Protein AF-A0A527CW39-F1 (afdb_monomer_lite)

Foldseek 3Di:
DLLLLVVDPDPVSVVSVVPDDPDDRDDFPDWDADPPFFIWTHHPRKIKTWGQLVRRAPPPPDDDDDVNGSGFIFIDINRHTPGTDDDDDDDDPCQLVVLVVCVVVVHQDEAEELDDPVNVVVVCVVNVRPHYDYNPD

Radius of gyration: 19.53 Å; chains: 1; bounding box: 45×27×53 Å

Structure (mmCIF, N/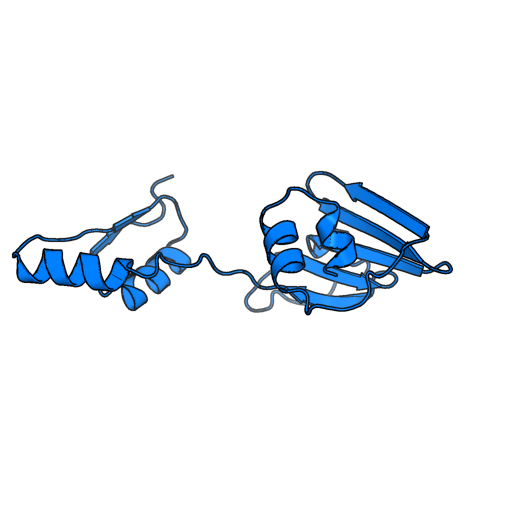CA/C/O backbone):
data_AF-A0A527CW39-F1
#
_entry.id   AF-A0A527CW3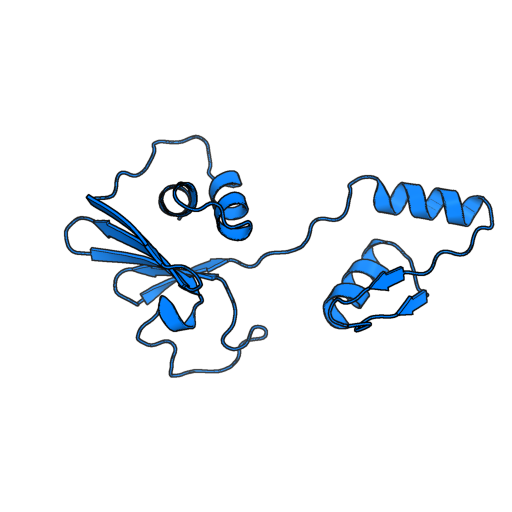9-F1
#
loop_
_atom_site.group_PDB
_atom_site.id
_atom_site.type_symbol
_atom_site.label_atom_id
_atom_site.label_alt_id
_atom_site.label_comp_id
_atom_site.label_asym_id
_atom_site.label_entity_id
_atom_site.label_seq_id
_atom_site.pdbx_PDB_ins_code
_atom_site.Cartn_x
_atom_site.Cartn_y
_atom_site.Cartn_z
_atom_site.occupancy
_atom_site.B_iso_or_equiv
_atom_site.auth_seq_id
_atom_site.auth_comp_id
_atom_site.auth_asym_id
_atom_site.auth_atom_id
_atom_site.pdbx_PDB_model_num
ATOM 1 N N . ALA A 1 1 ? 12.386 -0.604 -6.415 1.00 92.19 1 ALA A N 1
ATOM 2 C CA . ALA A 1 1 ? 11.043 -0.120 -6.013 1.00 92.19 1 ALA A CA 1
ATOM 3 C C . ALA A 1 1 ? 11.141 1.168 -5.211 1.00 92.19 1 ALA A C 1
ATOM 5 O O . ALA A 1 1 ? 10.683 2.182 -5.710 1.00 92.19 1 ALA A O 1
ATOM 6 N N . ALA A 1 2 ? 11.757 1.147 -4.022 1.00 93.44 2 ALA A N 1
ATOM 7 C CA . ALA A 1 2 ? 11.892 2.328 -3.167 1.00 93.44 2 ALA A CA 1
ATOM 8 C C . ALA A 1 2 ? 12.555 3.525 -3.863 1.00 93.44 2 ALA A C 1
ATOM 10 O O . ALA A 1 2 ? 11.999 4.616 -3.813 1.00 93.44 2 ALA A O 1
ATOM 11 N N . ASP A 1 3 ? 13.663 3.312 -4.581 1.00 93.69 3 ASP A N 1
ATOM 12 C CA . ASP A 1 3 ? 14.338 4.396 -5.307 1.00 93.69 3 ASP A CA 1
ATOM 13 C C . ASP A 1 3 ? 13.443 5.027 -6.378 1.00 93.69 3 ASP A C 1
ATOM 15 O O . ASP A 1 3 ? 13.372 6.242 -6.468 1.00 93.69 3 ASP A O 1
ATOM 19 N N . MET A 1 4 ? 12.667 4.228 -7.122 1.00 94.81 4 MET A N 1
ATOM 20 C CA . MET A 1 4 ? 11.650 4.763 -8.041 1.00 94.81 4 MET A CA 1
ATOM 21 C C . MET A 1 4 ? 10.562 5.524 -7.272 1.00 94.81 4 MET A C 1
ATOM 23 O O . MET A 1 4 ? 10.186 6.627 -7.651 1.00 94.81 4 MET A O 1
ATOM 27 N N . ALA A 1 5 ? 10.061 4.940 -6.180 1.00 94.31 5 ALA A N 1
ATOM 28 C CA . ALA A 1 5 ? 8.978 5.486 -5.370 1.00 94.31 5 ALA A CA 1
ATOM 29 C C . ALA A 1 5 ? 9.331 6.838 -4.726 1.00 94.31 5 ALA A C 1
ATOM 31 O O . ALA A 1 5 ? 8.450 7.680 -4.554 1.00 94.31 5 ALA A O 1
ATOM 32 N N . ALA A 1 6 ? 10.613 7.079 -4.438 1.00 92.56 6 ALA A N 1
ATOM 33 C CA . ALA A 1 6 ? 11.112 8.343 -3.902 1.00 92.56 6 ALA A CA 1
ATOM 34 C C . ALA A 1 6 ? 10.856 9.550 -4.830 1.00 92.56 6 ALA A C 1
ATOM 36 O O . ALA A 1 6 ? 10.848 10.686 -4.360 1.00 92.56 6 ALA A O 1
ATOM 37 N N . HIS A 1 7 ? 10.590 9.321 -6.122 1.00 91.50 7 HIS A N 1
ATOM 38 C CA . HIS A 1 7 ? 10.275 10.376 -7.092 1.00 91.50 7 HIS A CA 1
ATOM 39 C C . HIS A 1 7 ? 8.797 10.799 -7.115 1.00 91.50 7 HIS A C 1
ATOM 41 O O . HIS A 1 7 ? 8.452 11.721 -7.849 1.00 91.50 7 HIS A O 1
ATOM 47 N N . SER A 1 8 ? 7.920 10.168 -6.327 1.00 91.69 8 SER A N 1
ATOM 48 C CA . SER A 1 8 ? 6.481 10.454 -6.324 1.00 91.69 8 SER A CA 1
ATOM 49 C C . SER A 1 8 ? 5.992 10.925 -4.960 1.00 91.69 8 SER A C 1
ATOM 51 O O . SER A 1 8 ? 6.398 10.438 -3.904 1.00 91.69 8 SER A O 1
ATOM 53 N N . ARG A 1 9 ? 5.044 11.866 -4.972 1.00 89.81 9 ARG A N 1
ATOM 54 C CA . ARG A 1 9 ? 4.394 12.371 -3.749 1.00 89.81 9 ARG A CA 1
ATOM 55 C C . ARG A 1 9 ? 3.174 11.546 -3.334 1.00 89.81 9 ARG A C 1
ATOM 57 O O . ARG A 1 9 ? 2.578 11.859 -2.299 1.00 89.81 9 ARG A O 1
ATOM 64 N N . HIS A 1 10 ? 2.811 10.523 -4.108 1.00 89.75 10 HIS A N 1
ATOM 65 C CA . HIS A 1 10 ? 1.658 9.669 -3.846 1.00 89.75 10 HIS A CA 1
ATOM 66 C C . HIS A 1 10 ? 1.816 8.894 -2.519 1.00 89.75 10 HIS A C 1
ATOM 68 O O . HIS A 1 10 ? 2.913 8.398 -2.246 1.00 89.75 10 HIS A O 1
ATOM 74 N N . PRO A 1 11 ? 0.755 8.736 -1.698 1.00 88.75 11 PRO A N 1
ATOM 75 C CA . PRO A 1 11 ? 0.834 8.038 -0.409 1.00 88.75 11 PRO A CA 1
ATOM 76 C C . PRO A 1 11 ? 1.440 6.630 -0.492 1.00 88.75 11 PRO A C 1
ATOM 78 O O . PRO A 1 11 ? 2.334 6.306 0.282 1.00 88.75 11 PRO A O 1
ATOM 81 N N . PHE A 1 12 ? 1.042 5.824 -1.482 1.00 90.50 12 PHE A N 1
ATOM 82 C CA . PHE A 1 12 ? 1.614 4.483 -1.687 1.00 90.50 12 PHE A CA 1
ATOM 83 C C . PHE A 1 12 ? 3.102 4.505 -2.052 1.00 90.50 12 PHE A C 1
ATOM 85 O O . PHE A 1 12 ? 3.861 3.667 -1.572 1.00 90.50 12 PHE A O 1
ATOM 92 N N . SER A 1 13 ? 3.547 5.483 -2.845 1.00 92.44 13 SER A N 1
ATOM 93 C CA . SER A 1 13 ? 4.968 5.644 -3.167 1.00 92.44 13 SER A CA 1
ATOM 94 C C . SER A 1 13 ? 5.766 6.017 -1.919 1.00 92.44 13 SER A C 1
ATOM 96 O O . SER A 1 13 ? 6.814 5.433 -1.658 1.00 92.44 13 SER A O 1
ATOM 98 N N . LYS A 1 14 ? 5.230 6.919 -1.087 1.00 92.12 14 LYS A N 1
ATOM 99 C CA . LYS A 1 14 ? 5.838 7.270 0.204 1.00 92.12 14 LYS A CA 1
ATOM 100 C C . LYS A 1 14 ? 5.926 6.074 1.145 1.00 92.12 14 LYS A C 1
ATOM 102 O O . LYS A 1 14 ? 6.961 5.900 1.778 1.00 92.12 14 LYS A O 1
ATOM 107 N N . ALA A 1 15 ? 4.881 5.248 1.211 1.00 91.94 15 ALA A N 1
ATOM 108 C CA . ALA A 1 15 ? 4.905 4.017 1.991 1.00 91.94 15 ALA A CA 1
ATOM 109 C C . ALA A 1 15 ? 6.013 3.076 1.488 1.00 91.94 15 ALA A C 1
ATOM 111 O O . ALA A 1 15 ? 6.892 2.714 2.262 1.00 91.94 15 ALA A O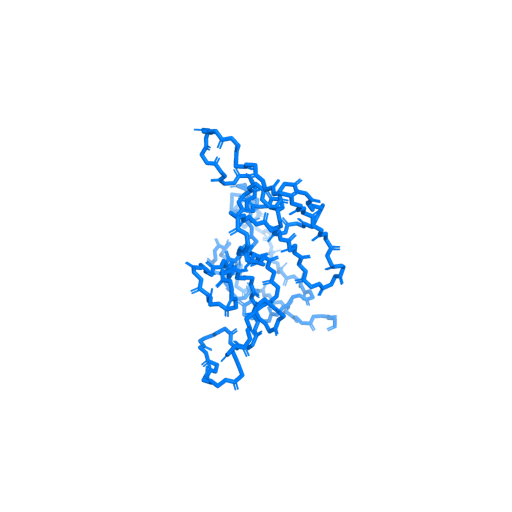 1
ATOM 112 N N . ILE A 1 16 ? 6.063 2.774 0.184 1.00 92.94 16 ILE A N 1
ATOM 113 C CA . ILE A 1 16 ? 7.112 1.916 -0.401 1.00 92.94 16 ILE A CA 1
ATOM 114 C C . ILE A 1 16 ? 8.520 2.474 -0.136 1.00 92.94 16 ILE A C 1
ATOM 116 O O . ILE A 1 16 ? 9.415 1.718 0.241 1.00 92.94 16 ILE A O 1
ATOM 120 N N . ALA A 1 17 ? 8.730 3.779 -0.326 1.00 92.75 17 ALA A N 1
ATOM 121 C CA . ALA A 1 17 ? 10.016 4.424 -0.071 1.00 92.75 17 ALA A CA 1
ATOM 122 C C . ALA A 1 17 ? 10.404 4.372 1.418 1.00 92.75 17 ALA A C 1
ATOM 124 O O . ALA A 1 17 ? 11.569 4.158 1.739 1.00 92.75 17 ALA A O 1
ATOM 125 N N . GLY A 1 18 ? 9.431 4.512 2.324 1.00 90.31 18 GLY A N 1
ATOM 126 C CA . GLY A 1 18 ? 9.641 4.469 3.773 1.00 90.31 18 GLY A CA 1
ATOM 127 C C . GLY A 1 18 ? 10.060 3.098 4.318 1.00 90.31 18 GLY A C 1
ATOM 128 O O . GLY A 1 18 ? 10.720 3.040 5.350 1.00 90.31 18 GLY A O 1
ATOM 129 N N . PHE A 1 19 ? 9.736 2.004 3.621 1.00 88.25 19 PHE A N 1
ATOM 130 C CA . PHE A 1 19 ? 10.149 0.642 3.996 1.00 88.25 19 PHE A CA 1
ATOM 131 C C . PHE A 1 19 ? 11.522 0.227 3.436 1.00 88.25 19 PHE A C 1
ATOM 133 O O . PHE A 1 19 ? 11.956 -0.913 3.632 1.00 88.25 19 PHE A O 1
ATOM 140 N N . ALA A 1 20 ? 12.227 1.121 2.736 1.00 86.00 20 ALA A N 1
ATOM 141 C CA . ALA A 1 20 ? 13.566 0.838 2.236 1.00 86.00 20 ALA A CA 1
ATOM 142 C C . ALA A 1 20 ? 14.548 0.600 3.393 1.00 86.00 20 ALA A C 1
ATOM 144 O O . ALA A 1 20 ? 14.617 1.380 4.343 1.00 86.00 20 ALA A O 1
ATOM 145 N N . ARG A 1 21 ? 15.352 -0.468 3.307 1.00 77.88 21 ARG A N 1
ATOM 146 C CA . ARG A 1 21 ? 16.469 -0.651 4.240 1.00 77.88 21 ARG A CA 1
ATOM 147 C C . ARG A 1 21 ? 17.522 0.435 3.992 1.00 77.88 21 ARG A C 1
ATOM 149 O O . ARG A 1 21 ? 17.772 0.747 2.828 1.00 77.88 21 ARG A O 1
ATOM 156 N N . PRO A 1 22 ? 18.191 0.946 5.041 1.00 67.50 22 PRO A N 1
ATOM 157 C CA . PRO A 1 22 ? 19.378 1.774 4.869 1.00 67.50 22 PRO A CA 1
ATOM 158 C C . PRO A 1 22 ? 20.404 1.022 4.010 1.00 67.50 22 PRO A C 1
ATOM 160 O O . PRO A 1 22 ? 20.852 -0.066 4.371 1.00 67.50 22 PRO A O 1
ATOM 163 N N . GLY A 1 23 ? 20.719 1.571 2.843 1.00 67.69 23 GLY A N 1
ATOM 164 C CA . GLY A 1 23 ? 21.524 0.931 1.808 1.00 67.69 23 GLY A CA 1
ATOM 165 C C . GLY A 1 23 ? 21.609 1.827 0.574 1.00 67.69 23 GLY A C 1
ATOM 166 O O . GLY A 1 23 ? 20.866 2.801 0.470 1.00 67.69 23 GLY A O 1
ATOM 167 N N . GLY A 1 24 ? 22.563 1.545 -0.316 1.00 65.19 24 GLY A N 1
ATOM 168 C CA . GLY A 1 24 ? 22.867 2.403 -1.464 1.00 65.19 24 GLY A CA 1
ATOM 169 C C . GLY A 1 24 ? 21.644 2.696 -2.337 1.00 65.19 24 GLY A C 1
ATOM 170 O O . GLY A 1 24 ? 20.861 1.796 -2.628 1.00 65.19 24 GLY A O 1
ATOM 171 N N . GLN A 1 25 ? 21.513 3.957 -2.752 1.00 78.81 25 GLN A N 1
ATOM 172 C CA . GLN A 1 25 ? 20.482 4.398 -3.689 1.00 78.81 25 GLN A CA 1
ATOM 173 C C . GLN A 1 25 ? 20.735 3.782 -5.061 1.00 78.81 25 GLN A C 1
ATOM 175 O O . GLN A 1 25 ? 21.841 3.896 -5.603 1.00 78.81 25 GLN A O 1
ATOM 180 N N . TYR A 1 26 ? 19.713 3.157 -5.639 1.00 86.12 26 TYR A N 1
ATOM 181 C CA . TYR A 1 26 ? 19.788 2.714 -7.022 1.00 86.12 26 TYR A CA 1
ATOM 182 C C . TYR A 1 26 ? 19.654 3.901 -7.973 1.00 86.12 26 TYR A C 1
ATOM 184 O O . TYR A 1 26 ? 18.700 4.675 -7.881 1.00 86.12 26 TYR A O 1
ATOM 192 N N . LYS A 1 27 ? 20.590 4.038 -8.915 1.00 87.44 27 LYS A N 1
ATOM 193 C CA . LYS A 1 27 ? 20.549 5.096 -9.927 1.00 87.44 27 LYS A CA 1
ATOM 194 C C . LYS A 1 27 ? 19.987 4.549 -11.237 1.00 87.44 27 LYS A C 1
ATOM 196 O O . LYS A 1 27 ? 20.593 3.677 -11.847 1.00 87.44 27 LYS A O 1
ATOM 201 N N . PHE A 1 28 ? 18.856 5.102 -11.664 1.00 92.75 28 PHE A N 1
ATOM 202 C CA . PHE A 1 28 ? 18.267 4.861 -12.982 1.00 92.75 28 PHE A CA 1
ATOM 203 C C . PHE A 1 28 ? 18.789 5.873 -14.011 1.00 92.75 28 PHE A C 1
ATOM 205 O O . PHE A 1 28 ? 19.222 6.969 -13.643 1.00 92.75 28 PHE A O 1
ATOM 212 N N . ASP A 1 29 ? 18.712 5.518 -15.293 1.00 94.31 29 ASP A N 1
ATOM 213 C CA . ASP A 1 29 ? 19.093 6.393 -16.408 1.00 94.31 29 ASP A CA 1
ATOM 214 C C . ASP A 1 29 ? 18.084 7.540 -16.571 1.00 94.31 29 ASP A C 1
ATOM 216 O O . ASP A 1 29 ? 18.460 8.698 -16.757 1.00 94.31 29 ASP A O 1
ATOM 220 N N . ALA A 1 30 ? 16.793 7.226 -16.447 1.00 94.62 30 ALA A N 1
ATOM 221 C CA . ALA A 1 30 ? 15.706 8.194 -16.385 1.00 94.62 30 ALA A CA 1
ATOM 222 C C . ALA A 1 30 ? 14.598 7.695 -15.451 1.00 94.62 30 ALA A C 1
ATOM 224 O O . ALA A 1 30 ? 14.395 6.490 -15.315 1.00 94.62 30 ALA A O 1
ATOM 225 N N . VAL A 1 31 ? 13.865 8.625 -14.833 1.00 95.88 31 VAL A N 1
ATOM 226 C CA . VAL A 1 31 ? 12.677 8.345 -14.014 1.00 95.88 31 VAL A CA 1
ATOM 227 C C . VAL A 1 31 ? 11.590 9.359 -14.363 1.00 95.88 31 VAL A C 1
ATOM 229 O O . VAL A 1 31 ? 11.849 10.560 -14.360 1.00 95.88 31 VAL A O 1
ATOM 232 N N . THR A 1 32 ? 10.381 8.886 -14.667 1.00 95.56 32 THR A N 1
ATOM 233 C CA . THR A 1 32 ? 9.225 9.715 -15.043 1.00 95.56 32 THR A CA 1
ATOM 234 C C . THR A 1 32 ? 7.978 9.274 -14.282 1.00 95.56 32 THR A C 1
ATOM 236 O O . THR A 1 32 ? 7.648 8.090 -14.235 1.00 95.56 32 THR A O 1
ATOM 239 N N . GLU A 1 33 ? 7.260 10.228 -13.688 1.00 94.69 33 GLU A N 1
ATOM 240 C CA . GLU A 1 33 ? 5.946 9.981 -13.092 1.00 94.69 33 GLU A CA 1
ATOM 241 C C . GLU A 1 33 ? 4.846 10.146 -14.151 1.00 94.69 33 GLU A C 1
ATOM 243 O O . GLU A 1 33 ? 4.799 11.133 -14.882 1.00 94.69 33 GLU A O 1
ATOM 248 N N . HIS A 1 34 ? 3.937 9.177 -14.205 1.00 93.00 34 HIS A N 1
ATOM 249 C CA . HIS A 1 34 ? 2.736 9.176 -15.029 1.00 93.00 34 HIS A CA 1
ATOM 250 C C . HIS A 1 34 ? 1.517 9.349 -14.112 1.00 93.00 34 HIS A C 1
ATOM 252 O O . HIS A 1 34 ? 1.094 8.379 -13.465 1.00 93.00 34 HIS A O 1
ATOM 258 N N . PRO A 1 35 ? 0.936 10.562 -14.030 1.00 88.50 35 PRO A N 1
ATOM 259 C CA . PRO A 1 35 ? -0.188 10.845 -13.146 1.00 88.50 35 PRO A CA 1
ATOM 260 C C . PRO A 1 35 ? -1.350 9.873 -13.355 1.00 88.50 35 PRO A C 1
ATOM 262 O O . PRO A 1 35 ? -1.777 9.616 -14.478 1.00 88.50 35 PRO A O 1
ATOM 265 N N . GLY A 1 36 ? -1.851 9.308 -12.256 1.00 87.19 36 GLY A N 1
ATOM 266 C CA . GLY A 1 36 ? -2.925 8.313 -12.289 1.00 87.19 36 GLY A CA 1
ATOM 267 C C . GLY A 1 36 ? -2.496 6.909 -12.729 1.00 87.19 36 GLY A C 1
ATOM 268 O O . GLY A 1 36 ? -3.346 6.022 -12.765 1.00 87.19 36 GLY A O 1
ATOM 269 N N . PHE A 1 37 ? -1.216 6.670 -13.022 1.00 90.12 37 PHE A N 1
ATOM 270 C CA . PHE A 1 37 ? -0.713 5.369 -13.467 1.00 90.12 37 PHE A CA 1
ATOM 271 C C . PHE A 1 37 ? 0.413 4.827 -12.586 1.00 90.12 37 PHE A C 1
ATOM 273 O O . PHE A 1 37 ? 0.283 3.719 -12.060 1.00 90.12 37 PHE A O 1
ATOM 280 N N . GLY A 1 38 ? 1.489 5.590 -12.395 1.00 93.94 38 GLY A N 1
ATOM 281 C CA . GLY A 1 38 ? 2.666 5.135 -11.657 1.00 93.94 38 GLY A CA 1
ATOM 282 C C . GLY A 1 38 ? 3.953 5.826 -12.090 1.00 93.94 38 GLY A C 1
ATOM 283 O O . GLY A 1 38 ? 3.923 6.921 -12.634 1.00 93.94 38 GLY A O 1
ATOM 284 N N . ILE A 1 39 ? 5.084 5.178 -11.838 1.00 96.88 39 ILE A N 1
ATOM 285 C CA . ILE A 1 39 ? 6.433 5.673 -12.113 1.00 96.88 39 ILE A CA 1
ATOM 286 C C . ILE A 1 39 ? 7.107 4.711 -13.084 1.00 96.88 39 ILE A C 1
ATOM 288 O O . ILE A 1 39 ? 7.119 3.501 -12.848 1.00 96.88 39 ILE A O 1
ATOM 292 N N . GLU A 1 40 ? 7.664 5.241 -14.164 1.00 96.81 40 GLU A N 1
ATOM 293 C CA . GLU A 1 40 ? 8.499 4.513 -15.114 1.00 96.81 40 GLU A CA 1
ATOM 294 C C . GLU A 1 40 ? 9.963 4.906 -14.908 1.00 96.81 40 GLU A C 1
ATOM 296 O O . GLU A 1 40 ? 10.269 6.070 -14.652 1.00 96.81 40 GLU A O 1
ATOM 301 N N . ALA A 1 41 ? 10.868 3.938 -15.000 1.00 96.88 41 ALA A N 1
ATOM 302 C CA . ALA A 1 41 ? 12.300 4.181 -14.982 1.00 96.88 41 ALA A CA 1
ATOM 303 C C . ALA A 1 41 ? 13.013 3.328 -16.031 1.00 96.88 41 ALA A C 1
ATOM 305 O O . ALA A 1 41 ? 12.584 2.212 -16.326 1.00 96.88 41 ALA A O 1
ATOM 306 N N . THR A 1 42 ? 14.113 3.836 -16.577 1.00 96.25 42 THR A N 1
ATOM 307 C CA . THR A 1 42 ? 14.954 3.109 -17.534 1.00 96.25 42 THR A CA 1
ATOM 308 C C . THR A 1 42 ? 16.305 2.773 -16.927 1.00 96.25 42 THR A C 1
ATOM 310 O O . THR A 1 42 ? 16.857 3.526 -16.124 1.00 96.25 42 THR A O 1
ATOM 313 N N . GLU A 1 43 ? 16.824 1.606 -17.289 1.00 92.88 43 GLU A N 1
ATOM 314 C CA . GLU A 1 43 ? 18.112 1.115 -16.812 1.00 92.88 43 GLU A CA 1
ATOM 315 C C . GLU A 1 43 ? 18.714 0.152 -17.832 1.00 92.88 43 GLU A C 1
ATOM 317 O O . GLU A 1 43 ? 18.146 -0.912 -18.077 1.00 92.88 43 GLU A O 1
ATOM 322 N N . ALA A 1 44 ? 19.869 0.494 -18.408 1.00 90.00 44 ALA A N 1
ATOM 323 C CA . ALA A 1 44 ? 20.632 -0.402 -19.285 1.00 90.00 44 ALA A CA 1
ATOM 324 C C . ALA A 1 44 ? 19.770 -1.047 -20.399 1.00 90.00 44 ALA A C 1
ATOM 326 O O . ALA A 1 44 ? 19.912 -2.225 -20.728 1.00 90.00 44 ALA A O 1
ATOM 327 N N . GLY A 1 45 ? 18.826 -0.277 -20.952 1.00 90.50 45 GLY A N 1
ATOM 328 C CA . GLY A 1 45 ? 17.883 -0.727 -21.984 1.00 90.50 45 GLY A CA 1
ATOM 329 C C . GLY A 1 45 ? 16.646 -1.485 -21.479 1.00 90.50 45 GLY A C 1
ATOM 330 O O . GLY A 1 45 ? 15.771 -1.791 -22.282 1.00 90.50 45 GLY A O 1
ATOM 331 N N . SER A 1 46 ? 16.536 -1.754 -20.175 1.00 94.31 46 SER A N 1
ATOM 332 C CA . SER A 1 46 ? 15.334 -2.308 -19.536 1.00 94.31 46 SER A CA 1
ATOM 333 C C . SER A 1 46 ? 14.379 -1.199 -19.088 1.00 94.31 46 SER A C 1
ATOM 335 O O . SER A 1 46 ? 14.809 -0.121 -18.668 1.00 94.31 46 SER A O 1
ATOM 337 N N . THR A 1 47 ? 13.076 -1.483 -19.119 1.00 95.62 47 THR A N 1
ATOM 338 C CA . THR A 1 47 ? 12.022 -0.597 -18.605 1.00 95.62 47 THR A CA 1
ATOM 339 C C . THR A 1 47 ? 11.439 -1.148 -17.311 1.00 95.62 47 THR A C 1
ATOM 341 O O . THR A 1 47 ? 10.877 -2.244 -17.272 1.00 95.62 47 THR A O 1
ATOM 344 N N . TRP A 1 48 ? 11.505 -0.355 -16.251 1.00 96.50 48 TRP A N 1
ATOM 345 C CA . TRP A 1 48 ? 10.885 -0.637 -14.966 1.00 96.50 48 TRP A CA 1
ATOM 346 C C . TRP A 1 48 ? 9.620 0.194 -14.792 1.00 96.50 48 TRP A C 1
ATOM 348 O O . TRP A 1 48 ? 9.620 1.390 -15.067 1.00 96.50 48 TRP A O 1
ATOM 358 N N . ARG A 1 49 ? 8.543 -0.408 -14.281 1.00 96.31 49 ARG A N 1
ATOM 359 C CA . ARG A 1 49 ? 7.319 0.325 -13.914 1.00 96.31 49 ARG A CA 1
ATOM 360 C C . ARG A 1 49 ? 6.857 -0.048 -12.521 1.00 96.31 49 ARG A C 1
ATOM 362 O O . ARG A 1 49 ? 6.722 -1.228 -12.213 1.00 96.31 49 ARG A O 1
ATOM 369 N N . LEU A 1 50 ? 6.594 0.962 -11.702 1.00 96.06 50 LEU A N 1
ATOM 370 C CA . LEU A 1 50 ? 5.993 0.843 -10.381 1.00 96.06 50 LEU A CA 1
ATOM 371 C C . LEU A 1 50 ? 4.647 1.562 -10.394 1.00 96.06 50 LEU A C 1
ATOM 373 O O . LEU A 1 50 ? 4.608 2.783 -10.504 1.00 96.06 50 LEU A O 1
ATOM 377 N N . GLY A 1 51 ? 3.536 0.842 -10.287 1.00 93.50 51 GLY A N 1
ATOM 378 C CA . GLY A 1 51 ? 2.226 1.485 -10.352 1.00 93.50 51 GLY A CA 1
ATOM 379 C C . GLY A 1 51 ? 1.070 0.525 -10.548 1.00 93.50 51 GLY A C 1
ATOM 380 O O . GLY A 1 51 ? 1.172 -0.662 -10.239 1.00 93.50 51 GLY A O 1
ATOM 381 N N . ARG A 1 52 ? -0.038 1.053 -11.074 1.00 91.25 52 ARG A N 1
ATOM 382 C CA . ARG A 1 52 ? -1.265 0.295 -11.337 1.00 91.25 52 ARG A CA 1
ATOM 383 C C . ARG A 1 52 ? -0.963 -0.941 -12.177 1.00 91.25 52 ARG A C 1
ATOM 385 O O . ARG A 1 52 ? -0.414 -0.826 -13.275 1.00 91.25 52 ARG A O 1
ATOM 392 N N . ARG A 1 53 ? -1.392 -2.111 -11.696 1.00 89.38 53 ARG A N 1
ATOM 393 C CA . ARG A 1 53 ? -1.165 -3.418 -12.340 1.00 89.38 53 ARG A CA 1
ATOM 394 C C . ARG A 1 53 ? -1.463 -3.428 -13.840 1.00 89.38 53 ARG A C 1
ATOM 396 O O . ARG A 1 53 ? -0.624 -3.871 -14.621 1.00 89.38 53 ARG A O 1
ATOM 403 N N . GLY A 1 54 ? -2.624 -2.904 -14.237 1.00 84.19 54 GLY A N 1
ATOM 404 C CA . GLY A 1 54 ? -3.059 -2.872 -15.639 1.00 84.19 54 GLY A CA 1
ATOM 405 C C . GLY A 1 54 ? -2.244 -1.952 -16.557 1.00 84.19 54 GLY A C 1
ATOM 406 O O . GLY A 1 54 ? -2.291 -2.123 -17.769 1.00 84.19 54 GLY A O 1
ATOM 407 N N . TRP A 1 55 ? -1.494 -0.997 -16.001 1.00 89.31 55 TRP A N 1
ATOM 408 C CA . TRP A 1 55 ? -0.602 -0.110 -16.756 1.00 89.31 55 TRP A CA 1
ATOM 409 C C . TRP A 1 55 ? 0.843 -0.616 -16.765 1.00 89.31 55 TRP A C 1
ATOM 411 O O . TRP A 1 55 ? 1.515 -0.582 -17.796 1.00 89.31 55 TRP A O 1
ATOM 421 N N . ALA A 1 56 ? 1.319 -1.118 -15.624 1.00 89.31 56 ALA A N 1
ATOM 422 C CA . ALA A 1 56 ? 2.687 -1.593 -15.486 1.00 89.31 56 ALA A CA 1
ATOM 423 C C . ALA A 1 56 ? 2.941 -2.891 -16.284 1.00 89.31 56 ALA A C 1
ATOM 425 O O . ALA A 1 56 ? 3.997 -3.036 -16.896 1.00 89.31 56 ALA A O 1
ATOM 426 N N . GLY A 1 57 ? 1.977 -3.824 -16.326 1.00 79.38 57 GLY A N 1
ATOM 427 C CA . GLY A 1 57 ? 2.138 -5.132 -16.978 1.00 79.38 57 GLY A CA 1
ATOM 428 C C . GLY A 1 57 ? 1.474 -5.252 -18.357 1.00 79.38 57 GLY A C 1
ATOM 429 O O . GLY A 1 57 ? 0.264 -5.091 -18.479 1.00 79.38 57 GLY A O 1
ATOM 430 N N . TRP A 1 58 ? 2.234 -5.652 -19.388 1.00 61.12 58 TRP A N 1
ATOM 431 C CA . TRP A 1 58 ? 1.729 -5.870 -20.763 1.00 61.12 58 TRP A CA 1
ATOM 432 C C . TRP A 1 58 ? 0.895 -7.159 -20.918 1.00 61.12 58 TRP A C 1
ATOM 434 O O . TRP A 1 58 ? -0.064 -7.199 -21.686 1.00 61.12 58 TRP A O 1
ATOM 444 N N . LYS A 1 59 ? 1.217 -8.219 -20.159 1.00 53.47 59 LYS A N 1
ATOM 445 C CA . LYS A 1 59 ? 0.529 -9.530 -20.223 1.00 53.47 59 LYS A CA 1
ATOM 446 C C . LYS A 1 59 ? -0.521 -9.764 -19.130 1.00 53.47 59 LYS A C 1
ATOM 448 O O . LYS A 1 59 ? -1.132 -10.825 -19.091 1.00 53.47 59 LYS A O 1
ATOM 453 N N . ALA A 1 60 ? -0.803 -8.778 -18.278 1.00 48.50 60 ALA A N 1
ATOM 454 C CA . ALA A 1 60 ? -1.795 -8.913 -17.205 1.00 48.50 60 ALA A CA 1
ATOM 455 C C . ALA A 1 60 ? -3.263 -8.956 -17.700 1.00 48.50 60 ALA A C 1
ATOM 457 O O . ALA A 1 60 ? -4.184 -8.966 -16.889 1.00 48.50 60 ALA A O 1
ATOM 458 N N . ARG A 1 61 ? -3.503 -8.996 -19.023 1.00 47.34 61 ARG A N 1
ATOM 459 C CA . ARG A 1 61 ? -4.847 -9.124 -19.617 1.00 47.34 61 ARG A CA 1
ATOM 460 C C . ARG A 1 61 ? -5.381 -10.562 -19.630 1.00 47.34 61 ARG A C 1
ATOM 462 O O . ARG A 1 61 ? -6.557 -10.745 -19.917 1.00 47.34 61 ARG A O 1
ATOM 469 N N . THR A 1 62 ? -4.565 -11.568 -19.308 1.00 42.62 62 THR A N 1
ATOM 470 C CA . THR A 1 62 ? -4.986 -12.977 -19.282 1.00 42.62 62 THR A CA 1
ATOM 471 C C . THR A 1 62 ? -4.738 -13.590 -17.909 1.00 42.62 62 THR A C 1
ATOM 473 O O . THR A 1 62 ? -3.611 -13.969 -17.599 1.00 42.62 62 THR A O 1
ATOM 476 N N . GLY A 1 63 ? -5.792 -13.715 -17.105 1.00 37.69 63 GLY A N 1
ATOM 477 C CA . GLY A 1 63 ? -5.784 -14.597 -15.939 1.00 37.69 63 GLY A CA 1
ATOM 478 C C . GLY A 1 63 ? -6.269 -13.938 -14.661 1.00 37.69 63 GLY A C 1
ATOM 479 O O . GLY A 1 63 ? -5.464 -13.366 -13.938 1.00 37.69 63 GLY A O 1
ATOM 480 N N . GLY A 1 64 ? -7.573 -14.103 -14.421 1.00 36.81 64 GLY A N 1
ATOM 481 C CA . GLY A 1 64 ? -8.183 -14.324 -13.112 1.00 36.81 64 GLY A CA 1
ATOM 482 C C . GLY A 1 64 ? -7.999 -13.231 -12.072 1.00 36.81 64 GLY A C 1
ATOM 483 O O . GLY A 1 64 ? -6.897 -12.980 -11.591 1.00 36.81 64 GLY A O 1
ATOM 484 N N . GLU A 1 65 ? -9.121 -12.672 -11.632 1.00 39.84 65 GLU A N 1
ATOM 485 C CA . GLU A 1 65 ? -9.212 -12.053 -10.320 1.00 39.84 65 GLU A CA 1
ATOM 486 C C . GLU A 1 65 ? -8.644 -13.047 -9.295 1.00 39.84 65 GLU A C 1
ATOM 488 O O . GLU A 1 65 ? -9.253 -14.066 -8.970 1.00 39.84 65 GLU A O 1
ATOM 493 N N . GLY A 1 66 ? -7.441 -12.776 -8.781 1.00 42.91 66 GLY A N 1
ATOM 494 C CA . GLY A 1 66 ? -7.101 -13.278 -7.456 1.00 42.91 66 GLY A CA 1
ATOM 495 C C . GLY A 1 66 ? -8.112 -12.705 -6.459 1.00 42.91 66 GLY A C 1
ATOM 496 O O . GLY A 1 66 ? -9.010 -11.947 -6.829 1.00 42.91 66 GLY A O 1
ATOM 497 N N . LYS A 1 67 ? -7.905 -12.911 -5.158 1.00 46.28 67 LYS A N 1
ATOM 498 C CA . LYS A 1 67 ? -8.685 -12.182 -4.136 1.00 46.28 67 LYS A CA 1
ATOM 499 C C . LYS A 1 67 ? -8.696 -10.639 -4.329 1.00 46.28 67 LYS A C 1
ATOM 501 O O . LYS A 1 67 ? -9.474 -9.961 -3.673 1.00 46.28 67 LYS A O 1
ATOM 506 N N . HIS A 1 68 ? -7.855 -10.109 -5.230 1.00 45.50 68 HIS A N 1
ATOM 507 C CA . HIS A 1 68 ? -7.555 -8.700 -5.484 1.00 45.50 68 HIS A CA 1
ATOM 508 C C . HIS A 1 68 ? -7.802 -8.201 -6.930 1.00 45.50 68 HIS A C 1
ATOM 510 O O . HIS A 1 68 ? -7.226 -7.184 -7.310 1.00 45.50 68 HIS A O 1
ATOM 516 N N . GLY A 1 69 ? -8.633 -8.861 -7.751 1.00 49.34 69 GLY A N 1
ATOM 517 C CA . GLY A 1 69 ? -9.103 -8.300 -9.038 1.00 49.34 69 GLY A CA 1
ATOM 518 C C . GLY A 1 69 ? -8.017 -7.730 -9.984 1.00 49.34 69 GLY A C 1
ATOM 519 O O . GLY A 1 69 ? -6.850 -8.115 -9.936 1.00 49.34 69 GLY A O 1
ATOM 520 N N . TYR A 1 70 ? -8.395 -6.776 -10.847 1.00 49.97 70 TYR A N 1
ATOM 521 C CA . TYR A 1 70 ? -7.479 -5.968 -11.685 1.00 49.97 70 TYR A CA 1
ATOM 522 C C . TYR A 1 70 ? -6.782 -4.818 -10.915 1.00 49.97 70 TYR A C 1
ATOM 524 O O . TYR A 1 70 ? -6.138 -3.956 -11.524 1.00 49.97 70 TYR A O 1
ATOM 532 N N . GLY A 1 71 ? -6.930 -4.775 -9.588 1.00 62.00 71 GLY A N 1
ATOM 533 C CA . GLY A 1 71 ? -6.409 -3.721 -8.717 1.00 62.00 71 GLY A CA 1
ATOM 534 C C . GLY A 1 71 ? -4.960 -3.941 -8.271 1.00 62.00 71 GLY A C 1
ATOM 535 O O . GLY A 1 71 ? -4.321 -4.942 -8.598 1.00 62.00 71 GLY A O 1
ATOM 536 N N . GLY A 1 72 ? -4.435 -2.979 -7.510 1.00 82.38 72 GLY A N 1
ATOM 537 C CA . GLY A 1 72 ? -3.151 -3.099 -6.813 1.00 82.38 72 GLY A CA 1
ATOM 538 C C . GLY A 1 72 ? -1.957 -2.417 -7.488 1.00 82.38 72 GLY A C 1
ATOM 539 O O . GLY A 1 72 ? -1.990 -2.024 -8.662 1.00 82.38 72 GLY A O 1
ATOM 540 N N . THR A 1 73 ? -0.889 -2.274 -6.701 1.00 91.12 73 THR A N 1
ATOM 541 C CA . THR A 1 73 ? 0.390 -1.693 -7.127 1.00 91.12 73 THR A CA 1
ATOM 542 C C . THR A 1 73 ? 1.396 -2.813 -7.357 1.00 91.12 73 THR A C 1
ATOM 544 O O . THR A 1 73 ? 1.567 -3.687 -6.512 1.00 91.12 73 THR A O 1
ATOM 547 N N . VAL A 1 74 ? 2.086 -2.796 -8.493 1.00 93.38 74 VAL A N 1
ATOM 548 C CA . VAL A 1 74 ? 3.100 -3.800 -8.849 1.00 93.38 74 VAL A CA 1
ATOM 549 C C . VAL A 1 74 ? 4.392 -3.130 -9.286 1.00 93.38 74 VAL A C 1
ATOM 551 O O . VAL A 1 74 ? 4.372 -1.999 -9.771 1.00 93.38 74 VAL A O 1
ATOM 554 N N . LEU A 1 75 ? 5.500 -3.856 -9.157 1.00 95.06 75 LEU A N 1
ATOM 555 C CA . LEU A 1 75 ? 6.746 -3.564 -9.856 1.00 95.06 75 LEU A CA 1
ATOM 556 C C . LEU A 1 75 ? 6.882 -4.532 -11.028 1.00 95.06 75 LEU A C 1
ATOM 558 O O . LEU A 1 75 ? 6.785 -5.749 -10.842 1.00 95.06 75 LEU A O 1
ATOM 562 N N . THR A 1 76 ? 7.163 -4.004 -12.211 1.00 95.06 76 THR A N 1
ATOM 563 C CA . THR A 1 76 ? 7.477 -4.798 -13.396 1.00 95.06 76 THR A CA 1
ATOM 564 C C . THR A 1 76 ? 8.841 -4.448 -13.963 1.00 95.06 76 THR A C 1
ATOM 566 O O . THR A 1 76 ? 9.218 -3.278 -13.939 1.00 95.06 76 THR A O 1
ATOM 569 N N . LYS A 1 77 ? 9.507 -5.437 -14.561 1.00 94.88 77 LYS A N 1
ATOM 570 C CA . LYS A 1 77 ? 10.643 -5.259 -15.469 1.00 94.88 77 LYS A CA 1
ATOM 571 C C . LYS A 1 77 ? 10.239 -5.765 -16.851 1.00 94.88 77 LYS A C 1
ATOM 573 O O . LYS A 1 77 ? 9.767 -6.894 -16.965 1.00 94.88 77 LYS A O 1
ATOM 578 N N . ASP A 1 78 ? 10.347 -4.920 -17.870 1.00 92.94 78 ASP A N 1
ATOM 579 C CA . ASP A 1 78 ? 9.986 -5.220 -19.263 1.00 92.94 78 ASP A CA 1
ATOM 580 C C . ASP A 1 78 ? 8.576 -5.832 -19.399 1.00 92.94 78 ASP A C 1
ATOM 582 O O . ASP A 1 78 ? 8.322 -6.764 -20.160 1.00 92.94 78 ASP A O 1
ATOM 586 N N . GLY A 1 79 ? 7.638 -5.315 -18.598 1.00 89.00 79 GLY A N 1
ATOM 587 C CA . GLY A 1 79 ? 6.240 -5.750 -18.568 1.00 89.00 79 GLY A CA 1
ATOM 588 C C . GLY A 1 79 ? 5.960 -7.041 -17.786 1.00 89.00 79 GLY A C 1
ATOM 589 O O . GLY A 1 79 ? 4.793 -7.436 -17.699 1.00 89.00 79 GLY A O 1
ATOM 590 N N . PHE A 1 80 ? 6.973 -7.678 -17.192 1.00 89.81 80 PHE A N 1
ATOM 591 C CA . PHE A 1 80 ? 6.823 -8.836 -16.306 1.00 89.81 80 PHE A CA 1
ATOM 592 C C . PHE A 1 80 ? 6.764 -8.401 -14.845 1.00 89.81 80 PHE A C 1
ATOM 594 O O . PHE A 1 80 ? 7.639 -7.676 -14.381 1.00 89.81 80 PHE A O 1
ATOM 601 N N . ILE A 1 81 ? 5.743 -8.852 -14.111 1.00 91.38 81 ILE A N 1
ATOM 602 C CA . ILE A 1 81 ? 5.596 -8.564 -12.677 1.00 91.38 81 ILE A CA 1
ATOM 603 C C . ILE A 1 81 ? 6.701 -9.282 -11.904 1.00 91.38 81 ILE A C 1
ATOM 605 O O . ILE A 1 81 ? 6.805 -10.504 -11.961 1.00 91.38 81 ILE A O 1
ATOM 609 N N . VAL A 1 82 ? 7.492 -8.510 -11.159 1.00 93.94 82 VAL A N 1
ATOM 610 C CA . VAL A 1 82 ? 8.569 -9.006 -10.287 1.00 93.94 82 VAL A CA 1
ATOM 611 C C . VAL A 1 82 ? 8.272 -8.778 -8.803 1.00 93.94 82 VAL A C 1
ATOM 613 O O . VAL A 1 82 ? 8.890 -9.414 -7.957 1.00 93.94 82 VAL A O 1
ATOM 616 N N . ALA A 1 83 ? 7.316 -7.901 -8.474 1.00 92.56 83 ALA A N 1
ATOM 617 C CA . ALA A 1 83 ? 6.779 -7.747 -7.123 1.00 92.56 83 ALA A CA 1
ATOM 618 C C . ALA A 1 83 ? 5.341 -7.204 -7.151 1.00 92.56 83 ALA A C 1
ATOM 620 O O . ALA A 1 83 ? 4.964 -6.472 -8.068 1.00 92.56 83 ALA A O 1
ATOM 621 N N . THR A 1 84 ? 4.557 -7.533 -6.124 1.00 92.06 84 THR A N 1
ATOM 622 C CA . THR A 1 84 ? 3.238 -6.938 -5.839 1.00 92.06 84 THR A CA 1
ATOM 623 C C . THR A 1 84 ? 3.291 -6.283 -4.463 1.00 92.06 84 THR A C 1
ATOM 625 O O . THR A 1 84 ? 3.999 -6.776 -3.586 1.00 92.06 84 THR A O 1
ATOM 628 N N . PHE A 1 85 ? 2.586 -5.166 -4.298 1.00 90.69 85 PHE A N 1
ATOM 629 C CA . PHE A 1 85 ? 2.504 -4.415 -3.051 1.00 90.69 85 PHE A CA 1
ATOM 630 C C . PHE A 1 85 ? 1.049 -4.323 -2.612 1.00 90.69 85 PHE A C 1
ATOM 632 O O . PHE A 1 85 ? 0.223 -3.733 -3.318 1.00 90.69 85 PHE A O 1
ATOM 639 N N . ASP A 1 86 ? 0.785 -4.868 -1.432 1.00 87.88 86 ASP A N 1
ATOM 640 C CA . ASP A 1 86 ? -0.471 -4.705 -0.717 1.00 87.88 86 ASP A CA 1
ATOM 641 C C . ASP A 1 86 ? -0.296 -3.619 0.347 1.00 87.88 86 ASP A C 1
ATOM 643 O O . ASP A 1 86 ? 0.780 -3.466 0.930 1.00 87.88 86 ASP A O 1
ATOM 647 N N . PHE A 1 87 ? -1.349 -2.836 0.560 1.00 84.50 87 PHE A N 1
ATOM 648 C CA . PHE A 1 87 ? -1.364 -1.734 1.515 1.00 84.50 87 PHE A CA 1
ATOM 649 C C . PHE A 1 87 ? -2.505 -1.942 2.494 1.00 84.50 87 PHE A C 1
ATOM 651 O O . PHE A 1 87 ? -3.582 -2.398 2.112 1.00 84.50 87 PHE A O 1
ATOM 658 N N . GLU A 1 88 ? -2.262 -1.550 3.734 1.00 81.50 88 GLU A N 1
ATOM 659 C CA . GLU A 1 88 ? -3.257 -1.487 4.791 1.00 81.50 88 GLU A CA 1
ATOM 660 C C . GLU A 1 88 ? -3.218 -0.099 5.428 1.00 81.50 88 GLU A C 1
ATOM 662 O O . GLU A 1 88 ? -2.150 0.511 5.552 1.00 81.50 88 GLU A O 1
ATOM 667 N N . ASP A 1 89 ? -4.383 0.401 5.830 1.00 81.75 89 ASP A N 1
ATOM 668 C CA . ASP A 1 89 ? -4.453 1.607 6.640 1.00 81.75 89 ASP A CA 1
ATOM 669 C C . ASP A 1 89 ? -4.106 1.259 8.087 1.00 81.75 89 ASP A C 1
ATOM 671 O O . ASP A 1 89 ? -4.762 0.449 8.746 1.00 81.75 89 ASP A O 1
ATOM 675 N N . ALA A 1 90 ? -3.050 1.890 8.595 1.00 85.50 90 ALA A N 1
ATOM 676 C CA . ALA A 1 90 ? -2.619 1.695 9.967 1.00 85.50 90 ALA A CA 1
ATOM 677 C C . ALA A 1 90 ? -3.555 2.433 10.931 1.00 85.50 90 ALA A C 1
ATOM 679 O O . ALA A 1 90 ? -3.718 3.656 10.872 1.00 85.50 90 ALA A O 1
ATOM 680 N N . LEU A 1 91 ? -4.122 1.691 11.881 1.00 89.38 91 LEU A N 1
ATOM 681 C CA . LEU A 1 91 ? -4.842 2.285 13.000 1.00 89.38 91 LEU A CA 1
ATOM 682 C C . LEU A 1 91 ? -3.889 3.090 13.887 1.00 89.38 91 LEU A C 1
ATOM 684 O O . LEU A 1 91 ? -2.707 2.768 14.032 1.00 89.38 91 LEU A O 1
ATOM 688 N N . ARG A 1 92 ? -4.422 4.127 14.542 1.00 93.50 92 ARG A N 1
ATOM 689 C CA . ARG A 1 92 ? -3.668 4.844 15.577 1.00 93.50 92 ARG A CA 1
ATOM 690 C C . ARG A 1 92 ? -3.299 3.874 16.699 1.00 93.50 92 ARG A C 1
ATOM 692 O O . ARG A 1 92 ? -4.139 3.090 17.140 1.00 93.50 92 ARG A O 1
ATOM 699 N N . ALA A 1 93 ? -2.060 3.960 17.178 1.00 92.62 93 ALA A N 1
ATOM 700 C CA . ALA A 1 93 ? -1.516 3.034 18.173 1.00 92.62 93 ALA A CA 1
ATOM 701 C C . ALA A 1 93 ? -2.335 2.987 19.480 1.00 92.62 93 ALA A C 1
ATOM 703 O O . ALA A 1 93 ? -2.390 1.958 20.148 1.00 92.62 93 ALA A O 1
ATOM 704 N N . ASP A 1 94 ? -2.996 4.089 19.831 1.00 94.88 94 ASP A N 1
ATOM 705 C CA . ASP A 1 94 ? -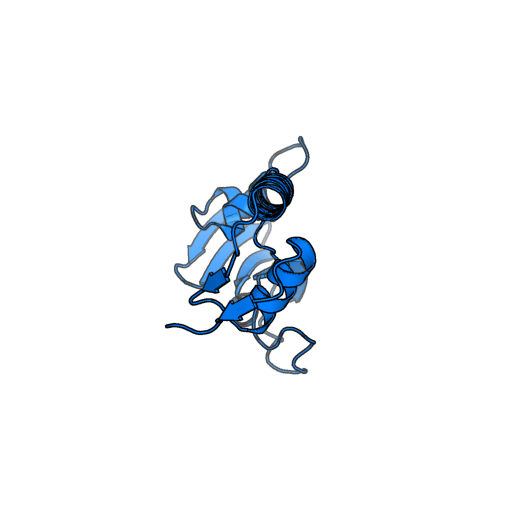3.817 4.252 21.028 1.00 94.88 94 ASP A CA 1
ATOM 706 C C . ASP A 1 94 ? -5.316 3.982 20.805 1.00 94.88 94 ASP A C 1
ATOM 708 O O . ASP A 1 94 ? -6.074 3.967 21.776 1.00 94.88 94 ASP A O 1
ATOM 712 N N . ALA A 1 95 ? -5.760 3.708 19.572 1.00 95.44 95 ALA A N 1
ATOM 713 C CA . ALA A 1 95 ? -7.182 3.597 19.231 1.00 95.44 95 ALA A CA 1
ATOM 714 C C . ALA A 1 95 ? -7.917 2.555 20.088 1.00 95.44 95 ALA A C 1
ATOM 716 O O . ALA A 1 95 ? -8.947 2.851 20.696 1.00 95.44 95 ALA A O 1
ATOM 717 N N . ARG A 1 96 ? -7.355 1.345 20.211 1.00 94.31 96 ARG A N 1
ATOM 718 C CA . ARG A 1 96 ? -7.937 0.280 21.044 1.00 94.31 96 ARG A CA 1
ATOM 719 C C . ARG A 1 96 ? -8.002 0.685 22.520 1.00 94.31 96 ARG A C 1
ATOM 721 O O . ARG A 1 96 ? -8.989 0.403 23.198 1.00 94.31 96 ARG A O 1
ATOM 728 N N . ALA A 1 97 ? -6.954 1.332 23.028 1.00 95.38 97 ALA A N 1
ATOM 729 C CA . ALA A 1 97 ? -6.893 1.748 24.425 1.00 95.38 97 ALA A CA 1
ATOM 730 C C . ALA A 1 97 ? -7.946 2.823 24.732 1.00 95.38 97 ALA A C 1
ATOM 732 O O . ALA A 1 97 ? -8.639 2.719 25.746 1.00 95.38 97 ALA A O 1
ATOM 733 N N . ALA A 1 98 ? -8.103 3.800 23.836 1.00 95.94 98 ALA A N 1
ATOM 734 C CA . ALA A 1 98 ? -9.102 4.857 23.939 1.00 95.94 98 ALA A CA 1
ATOM 735 C C . ALA A 1 98 ? -10.533 4.295 23.926 1.00 95.94 98 ALA A C 1
ATOM 737 O O . ALA A 1 98 ? -11.329 4.613 24.807 1.00 95.94 98 ALA A O 1
ATOM 738 N N . ILE A 1 99 ? -10.841 3.382 23.000 1.00 95.75 99 ILE A N 1
ATOM 739 C CA . ILE A 1 99 ? -12.153 2.716 22.932 1.00 95.75 99 ILE A CA 1
ATOM 740 C C . ILE A 1 99 ? -12.435 1.931 24.216 1.00 95.75 99 ILE A C 1
ATOM 742 O O . ILE A 1 99 ? -13.521 2.036 24.786 1.00 95.75 99 ILE A O 1
ATOM 746 N N . GLY A 1 100 ? -11.434 1.222 24.742 1.00 94.00 100 GLY A N 1
ATOM 747 C CA . GLY A 1 100 ? -11.558 0.532 26.023 1.00 94.00 100 GLY A CA 1
ATOM 748 C C . GLY A 1 100 ? -11.810 1.477 27.205 1.00 94.00 100 GLY A C 1
ATOM 749 O O . GLY A 1 100 ? -12.538 1.115 28.128 1.00 94.00 100 GLY A O 1
ATOM 750 N N . GLN A 1 101 ? -11.231 2.682 27.206 1.00 96.31 101 GLN A N 1
ATOM 751 C CA . GLN A 1 101 ? -11.498 3.693 28.238 1.00 96.31 101 GLN A CA 1
ATOM 752 C C . GLN A 1 101 ? -12.934 4.222 28.158 1.00 96.31 101 GLN A C 1
ATOM 754 O O . GLN A 1 101 ? -13.594 4.301 29.192 1.00 96.31 101 GLN A O 1
ATOM 759 N N . LEU A 1 102 ? -13.430 4.513 26.952 1.00 95.50 102 LEU A N 1
ATOM 760 C CA . LEU A 1 102 ? -14.812 4.952 26.731 1.00 95.50 102 LEU A CA 1
ATOM 761 C C . LEU A 1 102 ? -15.818 3.885 27.172 1.00 95.50 102 LEU A C 1
ATOM 763 O O . LEU A 1 102 ? -16.734 4.181 27.937 1.00 95.50 102 LEU A O 1
ATOM 767 N N . SER A 1 103 ? -15.582 2.630 26.786 1.00 92.12 103 SER A N 1
ATOM 768 C CA . SER A 1 103 ? -16.420 1.500 27.194 1.00 92.12 103 SER A CA 1
ATOM 769 C C . SER A 1 103 ? -16.469 1.341 28.720 1.00 92.12 103 SER A C 1
ATOM 771 O O . SER A 1 103 ? -17.552 1.237 29.295 1.00 92.12 103 SER A O 1
ATOM 773 N N . ARG A 1 104 ? -15.321 1.423 29.415 1.00 94.62 104 ARG A N 1
ATOM 774 C CA . ARG A 1 104 ? -15.270 1.372 30.893 1.00 94.62 104 ARG A CA 1
ATOM 775 C C . ARG A 1 104 ? -15.956 2.555 31.575 1.00 94.62 104 ARG A C 1
ATOM 777 O O . ARG A 1 104 ? -16.390 2.416 32.713 1.00 94.62 104 ARG A O 1
ATOM 784 N N . ALA A 1 105 ? -16.049 3.696 30.900 1.00 96.75 105 ALA A N 1
ATOM 785 C CA . ALA A 1 105 ? -16.790 4.860 31.375 1.00 96.75 105 ALA A CA 1
ATOM 786 C C . ALA A 1 105 ? -18.306 4.763 31.105 1.00 96.75 105 ALA A C 1
ATOM 788 O O . ALA A 1 105 ? -19.036 5.699 31.419 1.00 96.75 105 ALA A O 1
ATOM 789 N N . GLY A 1 106 ? -18.788 3.654 30.528 1.00 95.75 106 GLY A N 1
ATOM 790 C CA . GLY A 1 106 ? -20.198 3.462 30.185 1.00 95.75 106 GLY A CA 1
ATOM 791 C C . GLY A 1 106 ? -20.636 4.207 28.921 1.00 95.75 106 GLY A C 1
ATOM 792 O O . GLY A 1 106 ? -21.832 4.382 28.703 1.00 95.75 106 GLY A O 1
ATOM 793 N N . VAL A 1 107 ? -19.690 4.658 28.091 1.00 96.25 107 VAL A N 1
ATOM 794 C CA . VAL A 1 107 ? -19.977 5.354 26.831 1.00 96.25 107 VAL A CA 1
ATOM 795 C C . VAL A 1 107 ? -20.078 4.335 25.698 1.00 96.25 107 VAL A C 1
ATOM 797 O O . VAL A 1 107 ? -19.145 3.570 25.453 1.00 96.25 107 VAL A O 1
ATOM 800 N N . SER A 1 108 ? -21.201 4.347 24.980 1.00 93.44 108 SER A N 1
ATOM 801 C CA . SER A 1 108 ? -21.379 3.567 23.753 1.00 93.44 108 SER A CA 1
ATOM 802 C C . SER A 1 108 ? -20.540 4.149 22.615 1.00 93.44 108 SER A C 1
ATOM 804 O O . SER A 1 108 ? -20.568 5.358 22.379 1.00 93.44 108 SER A O 1
ATOM 806 N N . VAL A 1 109 ? -19.832 3.290 21.884 1.00 94.75 109 VAL A N 1
ATOM 807 C CA . VAL A 1 109 ? -19.002 3.673 20.735 1.00 94.75 109 VAL A CA 1
ATOM 808 C C . VAL A 1 109 ? -19.579 3.036 19.476 1.00 94.75 109 VAL A C 1
ATOM 810 O O . VAL A 1 109 ? -19.788 1.828 19.454 1.00 94.75 109 VAL A O 1
ATOM 813 N N . GLN A 1 110 ? -19.787 3.846 18.438 1.00 95.31 110 GLN A N 1
ATOM 814 C CA . GLN A 1 110 ? -20.201 3.408 17.105 1.00 95.31 110 GLN A CA 1
ATOM 815 C C . GLN A 1 110 ? -19.224 3.961 16.060 1.00 95.31 110 GLN A C 1
ATOM 817 O O . GLN A 1 110 ? -18.773 5.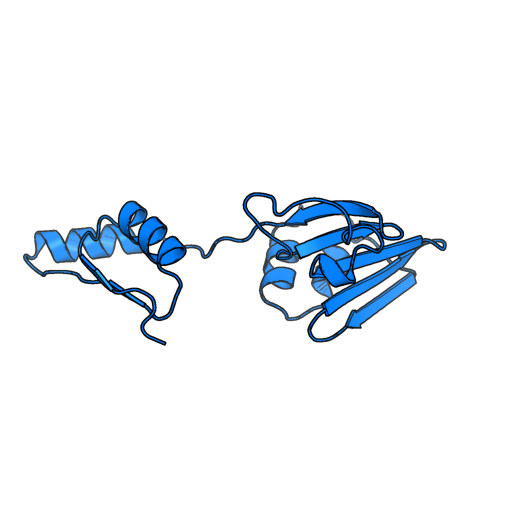104 16.173 1.00 95.31 110 GLN A O 1
ATOM 822 N N . MET A 1 111 ? -18.894 3.164 15.042 1.00 94.88 111 MET A N 1
ATOM 823 C CA . MET A 1 111 ? -18.037 3.586 13.928 1.00 94.88 111 MET A CA 1
ATOM 824 C C . MET A 1 111 ? -18.869 3.922 12.684 1.00 94.88 111 MET A C 1
ATOM 826 O O . MET A 1 111 ? -19.595 3.077 12.172 1.00 94.88 111 MET A O 1
ATOM 830 N N . LEU A 1 112 ? -18.723 5.139 12.159 1.00 96.19 112 LEU A N 1
ATOM 831 C CA . LEU A 1 112 ? -19.364 5.590 10.920 1.00 96.19 112 LEU A CA 1
ATOM 832 C C . LEU A 1 112 ? -18.286 5.852 9.866 1.00 96.19 112 LEU A C 1
ATOM 834 O O . LEU A 1 112 ? -17.350 6.608 10.134 1.00 96.19 112 LEU A O 1
ATOM 838 N N . SER A 1 113 ? -18.396 5.239 8.687 1.00 94.06 113 SER A N 1
ATOM 839 C CA . SER A 1 113 ? -17.376 5.365 7.642 1.00 94.06 113 SER A CA 1
ATOM 840 C C . SER A 1 113 ? -17.965 5.373 6.231 1.00 94.06 113 SER A C 1
ATOM 842 O O . SER A 1 113 ? -18.927 4.671 5.927 1.00 94.06 113 SER A O 1
ATOM 844 N N . GLY A 1 114 ? -17.349 6.167 5.352 1.00 93.19 114 GLY A N 1
ATOM 845 C CA . GLY A 1 114 ? -17.591 6.127 3.906 1.00 93.19 114 GLY A CA 1
ATOM 846 C C . GLY A 1 114 ? -16.827 5.009 3.189 1.00 93.19 114 GLY A C 1
ATOM 847 O O . GLY A 1 114 ? -16.986 4.837 1.987 1.00 93.19 114 GLY A O 1
ATOM 848 N N . ASP A 1 115 ? -15.980 4.271 3.906 1.00 90.88 115 ASP A N 1
ATOM 849 C CA . ASP A 1 115 ? -15.205 3.169 3.344 1.00 90.88 115 ASP A CA 1
ATOM 850 C C . ASP A 1 115 ? -16.072 1.914 3.129 1.00 90.88 115 ASP A C 1
ATOM 852 O O . ASP A 1 115 ? -17.211 1.801 3.594 1.00 90.88 115 ASP A O 1
ATOM 856 N N . THR A 1 116 ? -15.509 0.948 2.414 1.00 89.06 116 THR A N 1
ATOM 857 C CA . THR A 1 116 ? -16.129 -0.333 2.099 1.00 89.06 116 THR A CA 1
ATOM 858 C C . THR A 1 116 ? -16.502 -1.113 3.360 1.00 89.06 116 THR A C 1
ATOM 860 O O . THR A 1 116 ? -15.820 -1.069 4.389 1.00 89.06 116 THR A O 1
ATOM 863 N N . ALA A 1 117 ? -17.558 -1.924 3.254 1.00 91.31 117 ALA A N 1
ATOM 864 C CA . ALA A 1 117 ? -17.980 -2.817 4.331 1.00 91.31 117 ALA A CA 1
ATOM 865 C C . ALA A 1 117 ? -16.868 -3.780 4.780 1.00 91.31 117 ALA A C 1
ATOM 867 O O . ALA A 1 117 ? -16.755 -4.061 5.969 1.00 91.31 117 ALA A O 1
ATOM 868 N N . GLY A 1 118 ? -16.025 -4.246 3.850 1.00 89.38 118 GLY A N 1
ATOM 869 C CA . GLY A 1 118 ? -14.893 -5.122 4.160 1.00 89.38 118 GLY A CA 1
ATOM 870 C C . G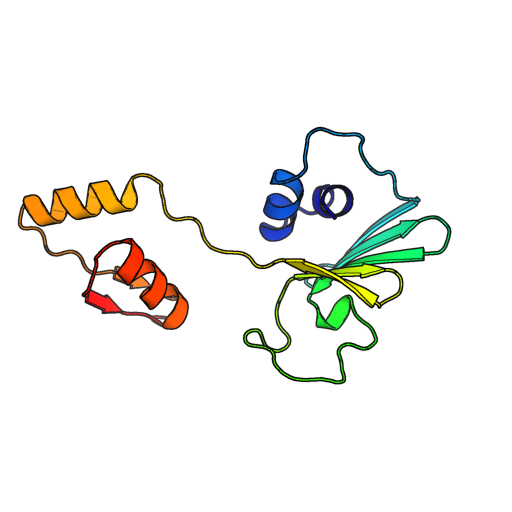LY A 1 118 ? -13.842 -4.438 5.035 1.00 89.38 118 GLY A C 1
ATOM 871 O O . GLY A 1 118 ? -13.481 -4.978 6.077 1.00 89.38 118 GLY A O 1
ATOM 872 N N . ALA A 1 119 ? -13.405 -3.232 4.657 1.00 88.19 119 ALA A N 1
ATOM 873 C CA . ALA A 1 119 ? -12.436 -2.465 5.441 1.00 88.19 119 ALA A CA 1
ATOM 874 C C . ALA A 1 119 ? -12.979 -2.125 6.839 1.00 88.19 119 ALA A C 1
ATOM 876 O O . ALA A 1 119 ? -12.306 -2.354 7.846 1.00 88.19 119 ALA A O 1
ATOM 877 N N . CYS A 1 120 ? -14.237 -1.677 6.917 1.00 91.94 120 CYS A N 1
ATOM 878 C CA . CYS A 1 120 ? -14.891 -1.386 8.192 1.00 91.94 120 CYS A CA 1
ATOM 879 C C . CYS A 1 120 ? -15.002 -2.633 9.080 1.00 91.94 120 CYS A C 1
ATOM 881 O O . CYS A 1 120 ? -14.712 -2.565 10.272 1.00 91.94 120 CYS A O 1
ATOM 883 N N . ALA A 1 121 ? -15.370 -3.785 8.515 1.00 91.88 121 ALA A N 1
ATOM 884 C CA . ALA A 1 121 ? -15.474 -5.028 9.270 1.00 91.88 121 ALA A CA 1
ATOM 885 C C . ALA A 1 121 ? -14.123 -5.460 9.861 1.00 91.88 121 ALA A C 1
ATOM 887 O O . ALA A 1 121 ? -14.068 -5.873 11.018 1.00 91.88 121 ALA A O 1
ATOM 888 N N . GLU A 1 122 ? -13.022 -5.331 9.123 1.00 90.94 122 GLU A N 1
ATOM 889 C CA . GLU A 1 122 ? -11.694 -5.654 9.658 1.00 90.94 122 GLU A CA 1
ATOM 890 C C . GLU A 1 122 ? -11.289 -4.702 10.792 1.00 90.94 122 GLU A C 1
ATOM 892 O O . GLU A 1 122 ? -10.896 -5.156 11.870 1.00 90.94 122 GLU A O 1
ATOM 897 N N . VAL A 1 123 ? -11.491 -3.391 10.620 1.00 92.56 123 VAL A N 1
ATOM 898 C CA . VAL A 1 123 ? -11.224 -2.397 11.674 1.00 92.56 123 VAL A CA 1
ATOM 899 C C . VAL A 1 123 ? -12.083 -2.644 12.918 1.00 92.56 123 VAL A C 1
ATOM 901 O O . VAL A 1 123 ? -11.567 -2.587 14.034 1.00 92.56 123 VAL A O 1
ATOM 904 N N . SER A 1 124 ? -13.367 -2.973 12.747 1.00 93.38 124 SER A N 1
ATOM 905 C CA . SER A 1 124 ? -14.303 -3.240 13.849 1.00 93.38 124 SER A CA 1
ATOM 906 C C . SER A 1 124 ? -13.810 -4.372 14.760 1.00 93.38 124 SER A C 1
ATOM 908 O O . SER A 1 124 ? -13.755 -4.209 15.980 1.00 93.38 124 SER A O 1
ATOM 910 N N . LYS A 1 125 ? -13.313 -5.471 14.170 1.00 92.88 125 LYS A N 1
ATOM 911 C CA . LYS A 1 125 ? -12.728 -6.613 14.892 1.00 92.88 125 LYS A CA 1
ATOM 912 C C . LYS A 1 125 ? -11.444 -6.222 15.615 1.00 92.88 125 LYS A C 1
ATOM 914 O O . LYS A 1 125 ? -11.221 -6.622 16.759 1.00 92.88 125 LYS A O 1
ATOM 919 N N . ILE A 1 126 ? -10.590 -5.430 14.963 1.00 91.69 126 ILE A N 1
ATOM 920 C CA . ILE A 1 126 ? -9.343 -4.955 15.571 1.00 91.69 126 ILE A CA 1
ATOM 921 C C . ILE A 1 126 ? -9.634 -3.976 16.711 1.00 91.69 126 ILE A C 1
ATOM 923 O O . ILE A 1 126 ? -8.876 -3.931 17.666 1.00 91.69 126 ILE A O 1
ATOM 927 N N . LEU A 1 127 ? -10.709 -3.199 16.683 1.00 93.44 127 LEU A N 1
ATOM 928 C CA . LEU A 1 127 ? -10.991 -2.233 17.747 1.00 93.44 127 LEU A CA 1
ATOM 929 C C . LEU A 1 127 ? -11.932 -2.768 18.833 1.00 93.44 127 LEU A C 1
ATOM 931 O O . LEU A 1 127 ? -11.916 -2.241 19.944 1.00 93.44 127 LEU A O 1
ATOM 935 N N . GLY A 1 128 ? -12.670 -3.844 18.556 1.00 92.44 128 GLY A N 1
ATOM 936 C CA . GLY A 1 128 ? -13.720 -4.356 19.438 1.00 92.44 128 GLY A CA 1
ATOM 937 C C . GLY A 1 128 ? -14.946 -3.441 19.457 1.00 92.44 128 GLY A C 1
ATOM 938 O O . GLY A 1 128 ? -15.503 -3.191 20.521 1.00 92.44 128 GLY A O 1
ATOM 939 N N . VAL A 1 129 ? -15.303 -2.878 18.299 1.00 94.06 129 VAL A N 1
ATOM 940 C CA . VAL A 1 129 ? -16.480 -2.015 18.128 1.00 94.06 129 VAL A CA 1
ATOM 941 C C . VAL A 1 129 ? -17.490 -2.769 17.278 1.00 94.06 129 VAL A C 1
ATOM 943 O O . VAL A 1 129 ? -17.359 -2.802 16.061 1.00 94.06 129 VAL A O 1
ATOM 946 N N . ASP A 1 130 ? -18.476 -3.387 17.919 1.00 87.69 130 ASP A N 1
ATOM 947 C CA . ASP A 1 130 ? -19.445 -4.249 17.228 1.00 87.69 130 ASP A CA 1
ATOM 948 C C . ASP A 1 130 ? -20.494 -3.457 16.428 1.00 87.69 130 ASP A C 1
ATOM 950 O O . ASP A 1 130 ? -21.085 -3.983 15.487 1.00 87.69 130 ASP A O 1
ATOM 954 N N . ASP A 1 131 ? -20.711 -2.187 16.780 1.00 94.19 131 ASP A N 1
ATOM 955 C CA . ASP A 1 131 ? -21.664 -1.303 16.111 1.00 94.19 131 ASP A CA 1
ATOM 956 C C . ASP A 1 131 ? -20.947 -0.410 15.085 1.00 94.19 131 ASP A C 1
ATOM 958 O O . ASP A 1 131 ? -20.211 0.521 15.439 1.00 94.19 131 ASP A O 1
ATOM 962 N N . PHE A 1 132 ? -21.133 -0.702 13.795 1.00 96.00 132 PHE A N 1
ATOM 963 C CA . PHE A 1 132 ? -20.569 0.100 12.713 1.00 96.00 132 PHE A CA 1
ATOM 964 C C . PHE A 1 132 ? -21.494 0.215 11.498 1.00 96.00 132 PHE A C 1
ATOM 966 O O . PHE A 1 132 ? -22.209 -0.720 11.140 1.00 96.00 132 PHE A O 1
ATOM 973 N N . VAL A 1 133 ? -21.421 1.364 10.821 1.00 96.81 133 VAL A N 1
ATOM 974 C CA . VAL A 1 133 ? -22.147 1.653 9.578 1.00 96.81 133 VAL A CA 1
ATOM 975 C C . VAL A 1 133 ? -21.138 1.991 8.470 1.00 96.81 133 VAL A C 1
ATOM 977 O O . VAL A 1 133 ? -20.499 3.048 8.535 1.00 96.81 133 VAL A O 1
ATOM 980 N N . PRO A 1 134 ? -20.953 1.101 7.477 1.00 95.44 134 PRO A N 1
ATOM 981 C CA . PRO A 1 134 ? -20.072 1.337 6.335 1.00 95.44 134 PRO A CA 1
ATOM 982 C C . PRO A 1 134 ? -20.806 2.003 5.157 1.00 95.44 134 PRO A C 1
ATOM 984 O O . PRO A 1 134 ? -22.029 2.139 5.175 1.00 95.44 134 PRO A O 1
ATOM 987 N N . CYS A 1 135 ? -20.064 2.324 4.091 1.00 94.00 135 CYS A N 1
ATOM 988 C CA . CYS A 1 135 ? -20.595 2.763 2.794 1.00 94.00 135 CYS A CA 1
ATOM 989 C C . CYS A 1 135 ? -21.519 3.997 2.860 1.00 94.00 135 CYS A C 1
ATOM 991 O O . CYS A 1 135 ? -22.522 4.063 2.153 1.00 94.00 135 CYS A O 1
ATOM 993 N N . LEU A 1 136 ? -21.203 4.973 3.715 1.00 91.56 136 LEU A N 1
ATOM 994 C CA . LEU A 1 136 ? -22.004 6.196 3.875 1.00 91.56 136 LEU A CA 1
ATOM 995 C C . LEU A 1 136 ? -21.851 7.236 2.739 1.00 91.56 136 LEU A C 1
ATOM 997 O O . LEU A 1 136 ? -22.423 8.321 2.852 1.00 91.56 136 LEU A O 1
ATOM 1001 N N . LEU A 1 137 ? -21.087 6.940 1.679 1.00 76.69 137 LEU A N 1
ATOM 1002 C CA . LEU A 1 137 ? -20.788 7.842 0.555 1.00 76.69 137 LEU A CA 1
ATOM 1003 C C . LEU A 1 137 ? -21.130 7.218 -0.801 1.00 76.69 137 LEU A C 1
ATOM 1005 O O . LEU A 1 137 ? -20.967 5.985 -0.940 1.00 76.69 137 LEU A O 1
#

pLDDT: mean 86.73, std 14.5, range [36.81, 96.88]

Secondary structure (DSSP, 8-state):
-HHHHTT--SHHHHHHHHTPPS-PPPPPSEEEEETTTEEEEEETTEEEEEEEHHHH-SSTTSS---TTTT-SEEEEETTEEEEEE---PPPPTTHHHHHHHHHHTT----EE-SS-HHHHHHHHHHHT---EE----

Sequence (137 aa):
AADMAAHSRHPFSKAIAGFARPGGQYKFDAVTEHPGFGIEATEAGSTWRLGRRGWAGWKARTGGEGKHGYGGTVLTKDGFIVATFDFEDALRADARAAIGQLSRAGVSVQMLSGDTAGACAEVSKILGVDDFVPCLL